Protein AF-A0A7W1V9I0-F1 (afdb_monomer_lite)

Foldseek 3Di:
DFDDDVPDTPADDDPDQFDDFPDWAPQLPPPFIWTKTKDWDQDQNKIWMWIFIWTQDPRDTHTLDGPGTQWIACQRRPPDPQGKIKGWDWDWDHDNVDSHIDIDIDIDIGGDDD

Structure (mmCIF, N/CA/C/O backbone):
data_AF-A0A7W1V9I0-F1
#
_entry.id   AF-A0A7W1V9I0-F1
#
loop_
_atom_site.group_PDB
_atom_site.id
_atom_site.type_symbol
_atom_site.label_atom_id
_atom_site.label_alt_id
_atom_site.label_comp_id
_atom_site.label_asym_id
_atom_site.label_entity_id
_atom_site.label_seq_id
_atom_site.pdbx_PDB_ins_code
_atom_site.Cartn_x
_atom_site.Cartn_y
_atom_site.Cartn_z
_atom_site.occupancy
_atom_site.B_iso_or_equiv
_atom_site.auth_seq_id
_atom_site.auth_comp_id
_atom_site.auth_asym_id
_atom_site.auth_atom_id
_atom_site.pdbx_PDB_model_num
ATOM 1 N N . MET A 1 1 ? -15.806 1.784 -3.039 1.00 76.88 1 MET A N 1
ATOM 2 C CA . MET A 1 1 ? -15.896 0.653 -2.087 1.00 76.88 1 MET A CA 1
ATOM 3 C C . MET A 1 1 ? -17.251 0.659 -1.396 1.00 76.88 1 MET A C 1
ATOM 5 O O . MET A 1 1 ? -17.771 1.732 -1.116 1.00 76.88 1 MET A O 1
ATOM 9 N N . ALA A 1 2 ? -17.832 -0.513 -1.157 1.00 80.31 2 ALA A N 1
ATOM 10 C CA . ALA A 1 2 ? -19.098 -0.672 -0.447 1.00 80.31 2 ALA A CA 1
ATOM 11 C C . ALA A 1 2 ? -18.898 -1.621 0.740 1.00 80.31 2 ALA A C 1
ATOM 13 O O . ALA A 1 2 ? -18.151 -2.590 0.623 1.00 80.31 2 ALA A O 1
ATOM 14 N N . ILE A 1 3 ? -19.536 -1.315 1.866 1.00 75.38 3 ILE A N 1
ATOM 15 C CA . ILE A 1 3 ? -19.513 -2.126 3.084 1.00 75.38 3 ILE A CA 1
ATOM 16 C C . ILE A 1 3 ? -20.912 -2.673 3.302 1.00 75.38 3 ILE A C 1
ATOM 18 O O . ILE A 1 3 ? -21.878 -1.906 3.321 1.00 75.38 3 ILE A O 1
ATOM 22 N N . PHE A 1 4 ? -20.994 -3.988 3.473 1.00 80.81 4 PHE A N 1
ATOM 23 C CA . PHE A 1 4 ? -22.233 -4.711 3.714 1.00 80.81 4 PHE A CA 1
ATOM 24 C C . PHE A 1 4 ? -22.213 -5.358 5.100 1.00 80.81 4 PHE A C 1
ATOM 26 O O . PHE A 1 4 ? -21.173 -5.832 5.555 1.00 80.81 4 PHE A O 1
ATOM 33 N N . GLU A 1 5 ? -23.372 -5.385 5.746 1.00 78.25 5 GLU A N 1
ATOM 34 C CA . GLU A 1 5 ? -23.656 -6.185 6.935 1.00 78.25 5 GLU A CA 1
ATOM 35 C C . GLU A 1 5 ? -24.697 -7.226 6.519 1.00 78.25 5 GLU A C 1
ATOM 37 O O . GLU A 1 5 ? -25.862 -6.904 6.270 1.00 78.25 5 GLU A O 1
ATOM 42 N N . GLY A 1 6 ? -24.238 -8.464 6.317 1.00 88.06 6 GLY A N 1
ATOM 43 C CA . GLY A 1 6 ? -25.006 -9.463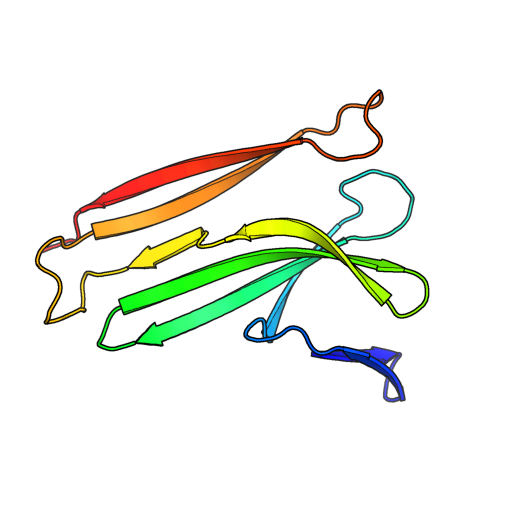 5.575 1.00 88.06 6 GLY A CA 1
ATOM 44 C C . GLY A 1 6 ? -25.251 -8.994 4.139 1.00 88.06 6 GLY A C 1
ATOM 45 O O . GLY A 1 6 ? -24.310 -8.688 3.411 1.00 88.06 6 GLY A O 1
ATOM 46 N N . GLU A 1 7 ? -26.519 -8.900 3.745 1.00 92.12 7 GLU A N 1
ATOM 47 C CA . GLU A 1 7 ? -26.935 -8.435 2.412 1.00 92.12 7 GLU A CA 1
ATOM 48 C C . GLU A 1 7 ? -27.231 -6.927 2.361 1.00 92.12 7 GLU A C 1
ATOM 50 O O . GLU A 1 7 ? -27.486 -6.361 1.297 1.00 92.12 7 GLU A O 1
ATOM 55 N N . LYS A 1 8 ? -27.198 -6.238 3.507 1.00 89.56 8 LYS A N 1
ATOM 56 C CA . LYS A 1 8 ? -27.562 -4.825 3.593 1.00 89.56 8 LYS A CA 1
ATOM 57 C C . LYS A 1 8 ? -26.350 -3.941 3.334 1.00 89.56 8 LYS A C 1
ATOM 59 O O . LYS A 1 8 ? -25.358 -4.015 4.054 1.00 89.56 8 LYS A O 1
ATOM 64 N N . LEU A 1 9 ? -26.453 -3.048 2.350 1.00 84.94 9 LEU A N 1
ATOM 65 C CA . LEU A 1 9 ? -25.472 -1.982 2.145 1.00 84.94 9 LEU A CA 1
ATOM 66 C C . LEU A 1 9 ? -25.512 -1.011 3.336 1.00 84.94 9 LEU A C 1
ATOM 68 O O . LEU A 1 9 ? -26.526 -0.353 3.565 1.00 84.94 9 LEU A O 1
ATOM 72 N N . VAL A 1 10 ? -24.408 -0.911 4.076 1.00 83.94 10 VAL A N 1
ATOM 73 C CA . VAL A 1 10 ? -24.282 -0.060 5.274 1.00 83.94 10 VAL A CA 1
ATOM 74 C C . VAL A 1 10 ? -23.573 1.247 4.952 1.00 83.94 10 VAL A C 1
ATOM 76 O O . VAL A 1 10 ? -23.901 2.290 5.509 1.00 83.94 10 VAL A O 1
ATOM 79 N N . ALA A 1 11 ? -22.607 1.206 4.033 1.00 78.81 11 ALA A N 1
ATOM 80 C CA . ALA A 1 11 ? -21.883 2.393 3.608 1.00 78.81 11 ALA A CA 1
ATOM 81 C C . ALA A 1 11 ? -21.284 2.237 2.208 1.00 78.81 11 ALA A C 1
ATOM 83 O O . ALA A 1 11 ? -20.946 1.137 1.768 1.00 78.81 11 ALA A O 1
ATOM 84 N N . LYS A 1 12 ? -21.105 3.363 1.515 1.00 83.81 12 LYS A N 1
ATOM 85 C CA . LYS A 1 12 ? -20.413 3.440 0.228 1.00 83.81 12 LYS A CA 1
ATOM 86 C C . LYS A 1 12 ? -19.452 4.621 0.255 1.00 83.81 12 LYS A C 1
ATOM 88 O O . LYS A 1 12 ? -19.857 5.737 0.558 1.00 83.81 12 LYS A O 1
ATOM 93 N N . PHE A 1 13 ? -18.196 4.363 -0.085 1.00 81.44 13 PHE A N 1
ATOM 94 C CA . PHE A 1 13 ? -17.123 5.352 -0.072 1.00 81.44 13 PHE A CA 1
ATOM 95 C C . PHE A 1 13 ? -16.432 5.394 -1.426 1.00 81.44 13 PHE A C 1
ATOM 97 O O . PHE A 1 13 ? -16.137 4.342 -2.012 1.00 81.44 13 PHE A O 1
ATOM 104 N N . ASP A 1 14 ? -16.145 6.602 -1.898 1.00 82.69 14 ASP A N 1
ATOM 105 C CA . ASP A 1 14 ? -15.141 6.783 -2.933 1.00 82.69 14 ASP A CA 1
ATOM 106 C C . ASP A 1 14 ? -13.758 6.618 -2.297 1.00 82.69 14 ASP A C 1
ATOM 108 O O . ASP A 1 14 ? -13.424 7.246 -1.294 1.00 82.69 14 ASP A O 1
ATOM 112 N N . VAL A 1 15 ? -12.988 5.701 -2.858 1.00 81.31 15 VAL A N 1
ATOM 113 C CA . VAL A 1 15 ? -11.632 5.360 -2.423 1.00 81.31 15 VAL A CA 1
ATOM 114 C C . VAL A 1 15 ? -10.649 5.574 -3.575 1.00 81.31 15 VAL A C 1
ATOM 116 O O . VAL A 1 15 ? -9.523 5.095 -3.522 1.00 81.31 15 VAL A O 1
ATOM 119 N N . GLY A 1 16 ? -11.056 6.311 -4.615 1.00 84.12 16 GLY A N 1
ATOM 120 C CA . GLY A 1 16 ? -10.272 6.559 -5.814 1.00 84.12 16 GLY A CA 1
ATOM 121 C C . GLY A 1 16 ? -9.876 5.253 -6.487 1.00 84.12 16 GLY A C 1
ATOM 122 O O . GLY A 1 16 ? -10.691 4.348 -6.661 1.00 84.12 16 GLY A O 1
ATOM 123 N N . SER A 1 17 ? -8.596 5.139 -6.827 1.00 84.19 17 SER A N 1
ATOM 124 C CA . SER A 1 17 ? -8.079 3.947 -7.484 1.00 84.19 17 SER A CA 1
ATOM 125 C C . SER A 1 17 ? -8.130 2.705 -6.582 1.00 84.19 17 SER A C 1
ATOM 127 O O . SER A 1 17 ? -8.163 1.600 -7.108 1.00 84.19 17 SER A O 1
ATOM 129 N N . TYR A 1 18 ? -8.161 2.845 -5.248 1.00 89.62 18 TYR A N 1
ATOM 130 C CA . TYR A 1 18 ? -8.077 1.730 -4.295 1.00 89.62 18 TYR A CA 1
ATOM 131 C C . TYR A 1 18 ? -9.309 0.837 -4.365 1.00 89.62 18 TYR A C 1
ATOM 133 O O . TYR A 1 18 ? -10.429 1.301 -4.191 1.00 89.62 18 TYR A O 1
ATOM 141 N N . PHE A 1 19 ? -9.121 -0.463 -4.584 1.00 85.31 19 PHE A N 1
ATOM 142 C CA . PHE A 1 19 ? -10.246 -1.347 -4.895 1.00 85.31 19 PHE A CA 1
ATOM 143 C C . PHE A 1 19 ? -10.342 -2.591 -4.007 1.00 85.31 19 PHE A C 1
ATOM 145 O O . PHE A 1 19 ? -11.365 -3.269 -4.071 1.00 85.31 19 PHE A O 1
ATOM 152 N N . TYR A 1 20 ? -9.362 -2.876 -3.135 1.00 87.75 20 TYR A N 1
ATOM 153 C CA . TYR A 1 20 ? -9.494 -3.964 -2.158 1.00 87.75 20 TYR A CA 1
ATOM 154 C C . TYR A 1 20 ? -8.878 -3.658 -0.786 1.00 87.75 20 TYR A C 1
ATOM 156 O O . TYR A 1 20 ? -7.991 -2.814 -0.643 1.00 87.75 20 TYR A O 1
ATOM 164 N N . ILE A 1 21 ? -9.380 -4.362 0.232 1.00 89.81 21 ILE A N 1
ATOM 165 C CA . ILE A 1 21 ? -8.890 -4.323 1.614 1.00 89.81 21 ILE A CA 1
ATOM 166 C C . ILE A 1 21 ? -7.918 -5.490 1.786 1.00 89.81 21 ILE A C 1
ATOM 168 O O . ILE A 1 21 ? -8.324 -6.647 1.719 1.00 89.81 21 ILE A O 1
ATOM 172 N N . ALA A 1 22 ? -6.638 -5.193 1.993 1.00 90.31 22 ALA A N 1
ATOM 173 C CA . ALA A 1 22 ? -5.607 -6.206 2.193 1.00 90.31 22 ALA A CA 1
ATOM 174 C C . ALA A 1 22 ? -5.553 -6.713 3.640 1.00 90.31 22 ALA A C 1
ATOM 176 O O . ALA A 1 22 ? -5.217 -7.871 3.874 1.00 90.31 22 ALA A O 1
ATOM 177 N N . ALA A 1 23 ? -5.863 -5.851 4.610 1.00 88.06 23 ALA A N 1
ATOM 178 C CA . ALA A 1 23 ? -5.854 -6.196 6.026 1.00 88.06 23 ALA A CA 1
ATOM 179 C C . ALA A 1 23 ? -6.776 -5.276 6.836 1.00 88.06 23 ALA A C 1
ATOM 181 O O . ALA A 1 23 ? -7.062 -4.148 6.428 1.00 88.06 23 ALA A O 1
ATOM 182 N N . LYS A 1 24 ? -7.190 -5.763 8.008 1.00 89.00 24 LYS A N 1
ATOM 183 C CA . LYS A 1 24 ? -7.897 -5.008 9.045 1.00 89.00 24 LYS A CA 1
ATOM 184 C C . LYS A 1 24 ? -7.175 -5.210 10.378 1.00 89.00 24 LYS A C 1
ATOM 186 O O . LYS A 1 24 ? -6.934 -6.357 10.747 1.00 89.00 24 LYS A O 1
ATOM 191 N N . SER A 1 25 ? -6.843 -4.132 11.082 1.00 85.69 25 SER A N 1
ATOM 192 C CA . SER A 1 25 ? -6.202 -4.188 12.402 1.00 85.69 25 SER A CA 1
ATOM 193 C C . SER A 1 25 ? -6.439 -2.893 13.164 1.00 85.69 25 SER A C 1
ATOM 195 O O . SER A 1 25 ? -6.403 -1.836 12.554 1.00 85.69 25 SER A O 1
ATOM 197 N N . ASP A 1 26 ? -6.586 -2.973 14.483 1.00 85.75 26 ASP A N 1
ATOM 198 C CA . ASP A 1 26 ? -6.491 -1.830 15.397 1.00 85.75 26 ASP A CA 1
ATOM 199 C C . ASP A 1 26 ? -5.002 -1.504 15.639 1.00 85.75 26 ASP A C 1
ATOM 201 O O . ASP A 1 26 ? -4.336 -2.053 16.523 1.00 85.75 26 ASP A O 1
ATOM 205 N N . ALA A 1 27 ? -4.424 -0.720 14.730 1.00 81.94 27 ALA A N 1
ATOM 206 C CA . ALA A 1 27 ? -3.002 -0.400 14.685 1.00 81.94 27 ALA A CA 1
ATOM 207 C C . ALA A 1 27 ? -2.597 0.639 15.741 1.00 81.94 27 ALA A C 1
ATOM 209 O O . ALA A 1 27 ? -1.422 0.698 16.121 1.00 81.94 27 ALA A O 1
ATOM 210 N N . ASN A 1 28 ? -3.545 1.456 16.204 1.00 78.12 28 ASN A N 1
ATOM 211 C CA . ASN A 1 28 ? -3.329 2.514 17.189 1.00 78.12 28 ASN A CA 1
ATOM 212 C C . ASN A 1 28 ? -3.848 2.152 18.602 1.00 78.12 28 ASN A C 1
ATOM 214 O O . ASN A 1 28 ? -3.572 2.890 19.545 1.00 78.12 28 ASN A O 1
ATOM 218 N N . ARG A 1 29 ? -4.513 0.999 18.761 1.00 80.12 29 ARG A N 1
ATOM 219 C CA . ARG A 1 29 ? -5.119 0.500 20.006 1.00 80.12 29 ARG A CA 1
ATOM 220 C C . ARG A 1 29 ? -6.211 1.409 20.578 1.00 80.12 29 ARG A C 1
ATOM 222 O O . ARG A 1 29 ? -6.374 1.462 21.798 1.00 80.12 29 ARG A O 1
ATOM 229 N N . ASP A 1 30 ? -6.947 2.115 19.725 1.00 81.06 30 ASP A N 1
ATOM 230 C CA . ASP A 1 30 ? -8.082 2.959 20.118 1.00 81.06 30 ASP A CA 1
ATOM 231 C C . ASP A 1 30 ? -9.424 2.201 20.145 1.00 81.06 30 ASP A C 1
ATOM 233 O O . ASP A 1 30 ? -10.456 2.773 20.504 1.00 81.06 30 ASP A O 1
ATOM 237 N N . GLY A 1 31 ? -9.412 0.901 19.822 1.00 84.38 31 GLY A N 1
ATOM 238 C CA . GLY A 1 31 ? -10.597 0.049 19.754 1.00 84.38 31 GLY A CA 1
ATOM 239 C C . GLY A 1 31 ? -11.306 0.080 18.398 1.00 84.38 31 GLY A C 1
ATOM 240 O O . GLY A 1 31 ? -12.290 -0.643 18.208 1.00 84.38 31 GLY A O 1
ATOM 241 N N . VAL A 1 32 ? -10.819 0.870 17.438 1.00 85.06 32 VAL A N 1
ATOM 242 C CA . VAL A 1 32 ? -11.324 0.948 16.069 1.00 85.06 32 VAL A CA 1
ATOM 243 C C . VAL A 1 32 ? -10.314 0.310 15.126 1.00 85.06 32 VAL A C 1
ATOM 245 O O . VAL A 1 32 ? -9.124 0.588 15.147 1.00 85.06 32 VAL A O 1
ATOM 248 N N . ASN A 1 33 ? -10.789 -0.576 14.252 1.00 87.06 33 ASN A N 1
ATOM 249 C CA . ASN A 1 33 ? -9.895 -1.178 13.274 1.00 87.06 33 ASN A CA 1
ATOM 250 C C . ASN A 1 33 ? -9.642 -0.229 12.101 1.00 87.06 33 ASN A C 1
ATOM 252 O O . ASN A 1 33 ? -10.582 0.147 11.396 1.00 87.06 33 ASN A O 1
ATOM 256 N N . GLU A 1 34 ? -8.375 0.023 11.795 1.00 89.44 34 GLU A N 1
ATOM 257 C CA . GLU A 1 34 ? -7.975 0.556 10.505 1.00 89.44 34 GLU A CA 1
ATOM 258 C C . GLU A 1 34 ? -8.033 -0.501 9.396 1.00 89.44 34 GLU A C 1
ATOM 260 O O . GLU A 1 34 ? -7.844 -1.705 9.606 1.00 89.44 34 GLU A O 1
ATOM 265 N N . LEU A 1 35 ? -8.258 -0.023 8.172 1.00 90.50 35 LEU A N 1
ATOM 266 C CA . LEU A 1 35 ? -8.253 -0.817 6.951 1.00 90.50 35 LEU A CA 1
ATOM 267 C C . LEU A 1 35 ? -7.031 -0.461 6.110 1.00 90.50 35 LEU A C 1
ATOM 269 O O . LEU A 1 35 ? -6.809 0.704 5.772 1.00 90.50 35 LEU A O 1
ATOM 273 N N . LEU A 1 36 ? -6.258 -1.478 5.735 1.00 91.56 36 LEU A N 1
ATOM 274 C CA . LEU A 1 36 ? -5.185 -1.345 4.761 1.00 91.56 36 LEU A CA 1
ATOM 275 C C . LEU A 1 36 ? -5.780 -1.493 3.365 1.00 91.56 36 LEU A C 1
ATOM 277 O O . LEU A 1 36 ? -6.085 -2.601 2.919 1.00 91.56 36 LEU A O 1
ATOM 281 N N . LEU A 1 37 ? -5.951 -0.370 2.684 1.00 92.94 37 LEU A N 1
ATOM 282 C CA . LEU A 1 37 ? -6.396 -0.341 1.305 1.00 92.94 37 LEU A CA 1
ATOM 283 C C . LEU A 1 37 ? -5.213 -0.502 0.373 1.00 92.94 37 LEU A C 1
ATOM 285 O O . LEU A 1 37 ? -4.178 0.141 0.546 1.00 92.94 37 LEU A O 1
ATOM 289 N N . VAL A 1 38 ? -5.409 -1.302 -0.663 1.00 93.38 38 VAL A N 1
ATOM 290 C CA . VAL A 1 38 ? -4.444 -1.456 -1.741 1.00 93.38 38 VAL A CA 1
ATOM 291 C C . VAL A 1 38 ? -5.162 -1.258 -3.061 1.00 93.38 38 VAL A C 1
ATOM 293 O O . VAL A 1 38 ? -6.346 -1.566 -3.236 1.00 93.38 38 VAL A O 1
ATOM 296 N N . GLY A 1 39 ? -4.415 -0.763 -4.025 1.00 94.56 39 GLY A N 1
ATOM 297 C CA . GLY A 1 39 ? -4.728 -1.093 -5.392 1.00 94.56 39 GLY A CA 1
ATOM 298 C C . GLY A 1 39 ? -3.511 -0.980 -6.274 1.00 94.56 39 GLY A C 1
ATOM 299 O O . GLY A 1 39 ? -2.381 -0.781 -5.817 1.00 94.56 39 GLY A O 1
ATOM 300 N N . ASN A 1 40 ? -3.754 -1.233 -7.545 1.00 94.44 40 ASN A N 1
ATOM 301 C CA . ASN A 1 40 ? -2.726 -1.380 -8.541 1.00 94.44 40 ASN A CA 1
ATOM 302 C C . ASN A 1 40 ? -3.167 -0.797 -9.882 1.00 94.44 40 ASN A C 1
ATOM 304 O O . ASN A 1 40 ? -4.317 -0.419 -10.098 1.00 94.44 40 ASN A O 1
ATOM 308 N N . ASN A 1 41 ? -2.191 -0.707 -10.764 1.00 93.62 41 ASN A N 1
ATOM 309 C CA . ASN A 1 41 ? -2.301 -0.260 -12.134 1.00 93.62 41 ASN A CA 1
ATOM 310 C C . ASN A 1 41 ? -1.281 -1.085 -12.932 1.00 93.62 41 ASN A C 1
ATOM 312 O O . ASN A 1 41 ? -0.174 -1.323 -12.446 1.00 93.62 41 ASN A O 1
ATOM 316 N N . LEU A 1 42 ? -1.665 -1.506 -14.138 1.00 92.94 42 LEU A N 1
ATOM 317 C CA . LEU A 1 42 ? -0.729 -1.944 -15.165 1.00 92.94 42 LEU A CA 1
ATOM 318 C C . LEU A 1 42 ? -0.789 -0.957 -16.337 1.00 92.94 42 LEU A C 1
ATOM 320 O O . LEU A 1 42 ? -1.803 -0.887 -17.034 1.00 92.94 42 LEU A O 1
ATOM 324 N N . GLN A 1 43 ? 0.296 -0.224 -16.580 1.00 91.81 43 GLN A N 1
ATOM 325 C CA . GLN A 1 43 ? 0.370 0.760 -17.658 1.00 91.81 43 GLN A CA 1
ATOM 326 C C . GLN A 1 43 ? 1.630 0.541 -18.482 1.00 91.81 43 GLN A C 1
ATOM 328 O O . GLN A 1 43 ? 2.741 0.606 -17.968 1.00 91.81 43 GLN A O 1
ATOM 333 N N . MET A 1 44 ? 1.455 0.294 -19.785 1.00 91.31 44 MET A N 1
ATOM 334 C CA . MET A 1 44 ? 2.561 0.088 -20.733 1.00 91.31 44 MET A CA 1
ATOM 335 C C . MET A 1 44 ? 3.585 -0.967 -20.263 1.00 91.31 44 MET A C 1
ATOM 337 O O . MET A 1 44 ? 4.787 -0.797 -20.456 1.00 91.31 44 MET A O 1
ATOM 341 N N . GLY A 1 45 ? 3.116 -2.040 -19.615 1.00 90.44 45 GLY A N 1
ATOM 342 C CA . GLY A 1 45 ? 3.975 -3.101 -19.075 1.00 90.44 45 GLY A CA 1
ATOM 343 C C . GLY A 1 45 ? 4.642 -2.774 -17.733 1.00 90.44 45 GLY A C 1
ATOM 344 O O . GLY A 1 45 ? 5.516 -3.517 -17.301 1.00 90.44 45 GLY A O 1
ATOM 345 N N . ILE A 1 46 ? 4.256 -1.682 -17.069 1.00 94.25 46 ILE A N 1
ATOM 346 C CA . ILE A 1 46 ? 4.723 -1.329 -15.723 1.00 94.25 46 ILE A CA 1
ATOM 347 C C . ILE A 1 46 ? 3.604 -1.625 -14.731 1.00 94.25 46 ILE A C 1
ATOM 349 O O . ILE A 1 46 ? 2.524 -1.040 -14.833 1.00 94.25 46 ILE A O 1
ATOM 353 N N . GLU A 1 47 ? 3.848 -2.532 -13.785 1.00 94.62 47 GLU A N 1
ATOM 354 C CA . GLU A 1 47 ? 2.921 -2.769 -12.676 1.00 94.62 47 GLU A CA 1
ATOM 355 C C . GLU A 1 47 ? 3.289 -1.854 -11.508 1.00 94.62 47 GLU A C 1
ATOM 357 O O . GLU A 1 47 ? 4.398 -1.927 -10.9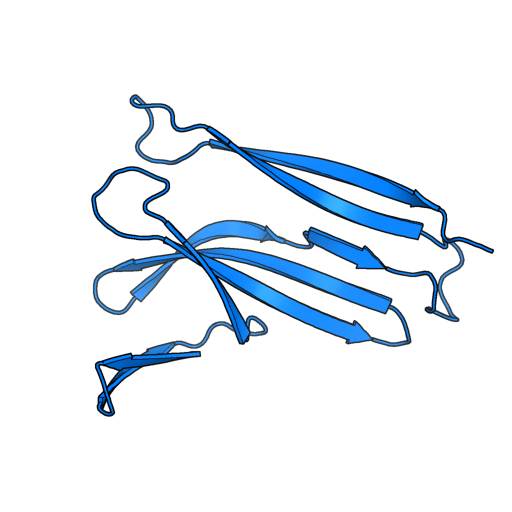83 1.00 94.62 47 GLU A O 1
ATOM 362 N N . THR A 1 48 ? 2.342 -1.039 -11.055 1.00 95.06 48 THR A N 1
ATOM 363 C CA . THR A 1 48 ? 2.504 -0.168 -9.887 1.00 95.06 48 THR A CA 1
ATOM 364 C C . THR A 1 48 ? 1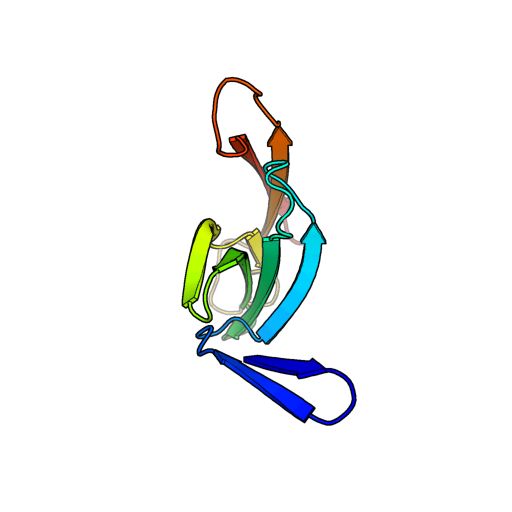.422 -0.496 -8.868 1.00 95.06 48 THR A C 1
ATOM 366 O O . THR A 1 48 ? 0.240 -0.528 -9.212 1.00 95.06 48 THR A O 1
ATOM 369 N N . LYS A 1 49 ? 1.796 -0.698 -7.599 1.00 95.31 49 LYS A N 1
ATOM 370 C CA . LYS A 1 49 ? 0.851 -0.828 -6.477 1.00 95.31 49 LYS A CA 1
ATOM 371 C C . LYS A 1 49 ? 1.053 0.292 -5.482 1.00 95.31 49 LYS A C 1
ATOM 373 O O . LYS A 1 49 ? 2.183 0.679 -5.182 1.00 95.31 49 LYS A O 1
ATOM 378 N N . TRP A 1 50 ? -0.045 0.759 -4.917 1.00 94.75 50 TRP A N 1
ATOM 379 C CA . TRP A 1 50 ? -0.062 1.794 -3.894 1.00 94.75 50 TRP A CA 1
ATOM 380 C C . TRP A 1 50 ? -0.945 1.359 -2.729 1.00 94.75 50 TRP A C 1
ATOM 382 O O . TRP A 1 50 ? -1.851 0.535 -2.879 1.00 94.75 50 TRP A O 1
ATOM 392 N N . SER A 1 51 ? -0.621 1.863 -1.542 1.00 94.12 51 SER A N 1
ATOM 393 C CA . SER A 1 51 ? -1.246 1.423 -0.298 1.00 94.12 51 SER A CA 1
ATOM 394 C C . SER A 1 51 ? -1.528 2.587 0.641 1.00 94.12 51 SER A C 1
ATOM 396 O O . SER A 1 51 ? -0.784 3.568 0.696 1.00 94.12 51 SER A O 1
ATOM 398 N N . LYS A 1 52 ? -2.627 2.480 1.386 1.00 92.69 52 LYS A N 1
ATOM 399 C CA . LYS A 1 52 ? -3.099 3.509 2.307 1.00 92.69 52 LYS A CA 1
ATOM 400 C C . LYS A 1 52 ? -3.783 2.868 3.499 1.00 92.69 52 LYS A C 1
ATOM 402 O O . LYS A 1 52 ? -4.643 2.010 3.336 1.00 92.69 52 LYS A O 1
ATOM 407 N N . LEU A 1 53 ? -3.423 3.317 4.692 1.00 90.56 53 LEU A N 1
ATOM 408 C CA . LEU A 1 53 ? -4.121 2.969 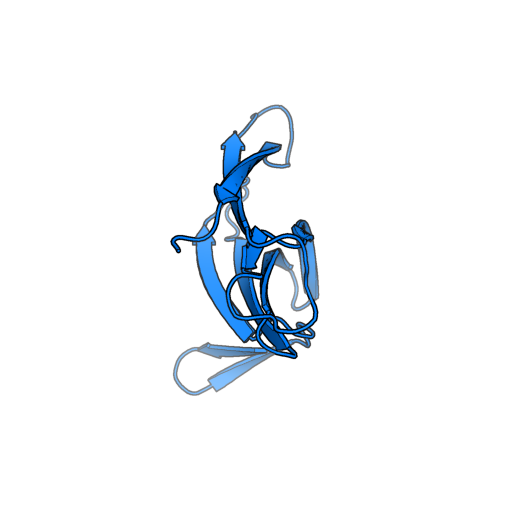5.918 1.00 90.56 53 LEU A CA 1
ATOM 409 C C . LEU A 1 53 ? -5.196 4.017 6.196 1.00 90.56 53 LEU A C 1
ATOM 411 O O . LEU A 1 53 ? -4.897 5.216 6.270 1.00 90.56 53 LEU A O 1
ATOM 415 N N . ILE A 1 54 ? -6.434 3.563 6.350 1.00 89.81 54 ILE A N 1
ATOM 416 C CA . ILE A 1 54 ? -7.581 4.422 6.641 1.00 89.81 54 ILE A CA 1
ATOM 417 C C . ILE A 1 54 ? -8.287 3.981 7.918 1.00 89.81 54 ILE A C 1
ATOM 419 O O . ILE A 1 54 ? -8.260 2.808 8.273 1.00 89.81 54 ILE A O 1
ATOM 423 N N . ASN A 1 55 ? -8.990 4.915 8.541 1.00 88.56 55 ASN A N 1
ATOM 424 C CA . ASN A 1 55 ? -10.005 4.645 9.547 1.00 88.56 55 ASN A CA 1
ATOM 425 C C . ASN A 1 55 ? -11.377 5.074 8.990 1.00 88.56 55 ASN A C 1
ATOM 427 O O . ASN A 1 55 ? -11.467 5.995 8.171 1.00 88.56 55 ASN A O 1
ATOM 431 N N . LEU A 1 56 ? -12.435 4.387 9.411 1.00 83.00 56 LEU A N 1
ATOM 432 C CA . LEU A 1 56 ? -13.823 4.721 9.122 1.00 83.00 56 LEU A CA 1
ATOM 433 C C . LEU A 1 56 ? -14.509 5.157 10.418 1.00 83.00 56 LEU A C 1
ATOM 435 O O . LEU A 1 56 ? -15.014 4.333 11.177 1.00 83.00 56 LEU A O 1
ATOM 439 N N . THR A 1 57 ? -14.562 6.464 10.657 1.00 80.19 57 THR A N 1
ATOM 440 C CA . THR A 1 57 ? -15.229 7.050 11.825 1.00 80.19 57 THR A CA 1
ATOM 441 C C . THR A 1 57 ? -16.443 7.849 11.375 1.00 80.19 57 THR A C 1
ATOM 443 O O . THR A 1 57 ? -16.361 8.661 10.459 1.00 80.19 57 THR A O 1
ATOM 446 N N . GLN A 1 58 ? -17.604 7.610 11.996 1.00 77.44 58 GLN A N 1
ATOM 447 C CA . GLN A 1 58 ? -18.841 8.368 11.736 1.00 77.44 58 GLN A CA 1
ATOM 448 C C . GLN A 1 58 ? -19.203 8.487 10.237 1.00 77.44 58 GLN A C 1
ATOM 450 O O . GLN A 1 58 ? -19.553 9.565 9.757 1.00 77.44 58 GLN A O 1
ATOM 455 N N . ASN A 1 59 ? -19.088 7.390 9.479 1.00 71.94 59 ASN A N 1
ATOM 456 C CA . ASN A 1 59 ? -19.298 7.360 8.022 1.00 71.94 59 ASN A CA 1
ATOM 457 C C . ASN A 1 59 ? -18.382 8.305 7.223 1.00 71.94 59 ASN A C 1
ATOM 459 O O . ASN A 1 59 ? -18.716 8.705 6.107 1.00 71.94 59 ASN A O 1
ATOM 463 N N . LYS A 1 60 ? -17.215 8.655 7.763 1.00 79.69 60 LYS A N 1
ATOM 464 C CA . LYS A 1 60 ? -16.171 9.397 7.060 1.00 79.69 60 LYS A CA 1
ATOM 465 C C . LYS A 1 60 ? -14.920 8.545 6.953 1.00 79.69 60 LYS A C 1
ATOM 467 O O . LYS A 1 60 ? -14.519 7.870 7.898 1.00 79.69 60 LYS A O 1
ATOM 472 N N . LEU A 1 61 ? -14.303 8.602 5.780 1.00 85.50 61 LEU A N 1
ATOM 473 C CA . LEU A 1 61 ? -12.997 8.013 5.545 1.00 85.50 61 LEU A CA 1
ATOM 474 C C . LEU A 1 61 ? -11.931 9.004 6.002 1.00 85.50 61 LEU A C 1
ATOM 476 O O . LEU A 1 61 ? -11.819 10.102 5.457 1.00 85.50 61 LEU A O 1
ATOM 480 N N . GLN A 1 62 ? -11.139 8.600 6.987 1.00 88.00 62 GLN A N 1
ATOM 481 C CA . GLN A 1 62 ? -9.982 9.347 7.455 1.00 88.00 62 GLN A CA 1
ATOM 482 C C . GLN A 1 62 ? -8.707 8.624 7.031 1.00 88.00 62 GLN A C 1
ATOM 484 O O . GLN A 1 62 ? -8.534 7.436 7.291 1.00 88.00 62 GLN A O 1
ATOM 489 N N . VAL A 1 63 ? -7.791 9.342 6.384 1.00 88.88 63 VAL A N 1
ATOM 490 C CA . VAL A 1 63 ? -6.480 8.789 6.030 1.00 88.88 63 VAL A CA 1
ATOM 491 C C . VAL A 1 63 ? -5.575 8.848 7.255 1.00 88.88 63 VAL A C 1
ATOM 493 O O . VAL A 1 63 ? -5.233 9.935 7.711 1.00 88.88 63 VAL A O 1
ATOM 496 N N . VAL A 1 64 ? -5.171 7.684 7.763 1.00 88.62 64 VAL A N 1
ATOM 497 C CA . VAL A 1 64 ? -4.201 7.571 8.864 1.00 88.62 64 VAL A CA 1
ATOM 498 C C . VAL A 1 64 ? -2.785 7.684 8.310 1.00 88.62 64 VAL A C 1
ATOM 500 O O . VAL A 1 64 ? -1.958 8.440 8.818 1.00 88.62 64 VAL A O 1
ATOM 503 N N . LYS A 1 65 ? -2.502 6.956 7.223 1.00 89.50 65 LYS A N 1
ATOM 504 C CA . LYS A 1 65 ? -1.205 7.003 6.545 1.00 89.50 65 LYS A CA 1
ATOM 505 C C . LYS A 1 65 ? -1.345 6.704 5.060 1.00 89.50 65 LYS A C 1
ATOM 507 O O . LYS A 1 65 ? -1.906 5.683 4.680 1.00 89.50 65 LYS A O 1
ATOM 512 N N . ASP A 1 66 ? -0.783 7.570 4.224 1.00 91.62 66 ASP A N 1
ATOM 513 C CA . ASP A 1 66 ? -0.590 7.300 2.799 1.00 91.62 66 ASP A CA 1
ATOM 514 C C . ASP A 1 66 ? 0.824 6.740 2.585 1.00 91.62 66 ASP A C 1
ATOM 516 O O . ASP A 1 66 ? 1.811 7.434 2.852 1.00 91.62 66 ASP A O 1
ATOM 520 N N . PHE A 1 67 ? 0.927 5.477 2.162 1.00 91.50 67 PHE A N 1
ATOM 521 C CA . PHE A 1 67 ? 2.212 4.837 1.867 1.00 91.50 67 PHE A CA 1
ATOM 522 C C . PHE A 1 67 ? 2.674 5.090 0.431 1.00 91.50 67 PHE A C 1
ATOM 524 O O . PHE A 1 67 ? 3.798 4.722 0.094 1.00 91.50 67 PHE A O 1
ATOM 531 N N . LYS A 1 68 ? 1.852 5.756 -0.396 1.00 92.19 68 LYS A N 1
ATOM 532 C CA . LYS A 1 68 ? 2.104 5.989 -1.821 1.00 92.19 68 LYS A CA 1
ATOM 533 C C . LYS A 1 68 ? 2.408 4.663 -2.533 1.00 92.19 68 LYS A C 1
ATOM 535 O O . LYS A 1 68 ? 1.794 3.643 -2.219 1.00 92.19 68 LYS A O 1
ATOM 540 N N . THR A 1 69 ? 3.315 4.675 -3.507 1.00 93.88 69 THR A N 1
ATOM 541 C CA . THR A 1 69 ? 3.774 3.480 -4.220 1.00 93.88 69 THR A CA 1
ATOM 542 C C . THR A 1 69 ? 4.543 2.556 -3.280 1.00 93.88 69 THR A C 1
ATOM 544 O O . THR A 1 69 ? 5.578 2.935 -2.736 1.00 93.88 69 THR A O 1
ATOM 547 N N . VAL A 1 70 ? 4.045 1.332 -3.122 1.00 94.75 70 VAL A N 1
ATOM 548 C CA . VAL A 1 70 ? 4.668 0.270 -2.314 1.00 94.75 70 VAL A CA 1
ATOM 549 C C . VAL A 1 70 ? 5.237 -0.859 -3.166 1.00 94.75 70 VAL A C 1
ATOM 551 O O . VAL A 1 70 ? 5.931 -1.727 -2.647 1.00 94.75 70 VAL A O 1
ATOM 554 N N . TYR A 1 71 ? 4.941 -0.866 -4.463 1.00 95.81 71 TYR A N 1
ATOM 555 C CA . TYR A 1 71 ? 5.517 -1.795 -5.422 1.00 95.81 71 TYR A CA 1
ATOM 556 C C . TYR A 1 71 ? 5.565 -1.152 -6.803 1.00 95.81 71 TYR A C 1
ATOM 558 O O . TYR A 1 71 ? 4.591 -0.524 -7.220 1.00 95.81 71 TYR A O 1
ATOM 566 N N . GLU A 1 72 ? 6.663 -1.350 -7.516 1.00 95.56 72 GLU A N 1
ATOM 567 C CA . GLU A 1 72 ? 6.790 -1.010 -8.926 1.00 95.56 72 GLU A CA 1
ATOM 568 C C . GLU A 1 72 ? 7.633 -2.070 -9.633 1.00 95.56 72 GLU A C 1
ATOM 570 O O . GLU A 1 72 ? 8.696 -2.446 -9.143 1.00 95.56 72 GLU A O 1
ATOM 575 N N . ASN A 1 73 ? 7.163 -2.553 -10.777 1.00 95.69 73 ASN A N 1
ATOM 576 C CA . ASN A 1 73 ? 7.875 -3.499 -11.625 1.00 95.69 73 ASN A CA 1
ATOM 577 C C . ASN A 1 73 ? 7.951 -2.948 -13.045 1.00 95.69 73 ASN A C 1
ATOM 579 O O . ASN A 1 73 ? 6.932 -2.846 -13.729 1.00 95.69 73 ASN A O 1
ATOM 583 N N . THR A 1 74 ? 9.164 -2.615 -13.486 1.00 95.69 74 THR A N 1
ATOM 584 C CA . THR A 1 74 ? 9.428 -2.065 -14.822 1.00 95.69 74 THR A CA 1
ATOM 585 C C . THR A 1 74 ? 9.976 -3.102 -15.809 1.00 95.69 74 THR A C 1
ATOM 587 O O . THR A 1 74 ? 10.306 -2.745 -16.948 1.00 95.69 74 THR A O 1
ATOM 590 N N . CYS A 1 75 ? 10.084 -4.377 -15.408 1.00 93.81 75 CYS A N 1
ATOM 591 C CA . CYS A 1 75 ? 10.733 -5.431 -16.193 1.00 93.81 75 CYS A CA 1
ATOM 592 C C . CYS A 1 75 ? 10.119 -5.575 -17.590 1.00 93.81 75 CYS A C 1
ATOM 594 O O . CYS A 1 75 ? 10.842 -5.525 -18.586 1.00 93.81 75 CYS A O 1
ATOM 596 N N . GLU A 1 76 ? 8.791 -5.581 -17.678 1.00 90.06 76 GLU A N 1
ATOM 597 C CA . GLU A 1 76 ? 8.052 -5.723 -18.941 1.00 90.06 76 GLU A CA 1
ATOM 598 C C . GLU A 1 76 ? 7.815 -4.381 -19.665 1.00 90.06 76 GLU A C 1
ATOM 600 O O . GLU A 1 76 ? 7.308 -4.335 -20.785 1.00 90.06 76 GLU A O 1
ATOM 605 N N . GLY A 1 77 ? 8.199 -3.252 -19.058 1.00 90.19 77 GLY A N 1
ATOM 606 C CA . GLY A 1 77 ? 7.931 -1.919 -19.600 1.00 90.19 77 GLY A CA 1
ATOM 607 C C . GLY A 1 77 ? 8.839 -1.568 -20.778 1.00 90.19 77 GLY A C 1
ATOM 608 O O . GLY A 1 77 ? 9.970 -1.132 -20.568 1.00 90.19 77 GLY A O 1
ATOM 609 N N . ALA A 1 78 ? 8.374 -1.730 -22.018 1.00 82.12 78 ALA A N 1
ATOM 610 C CA . ALA A 1 78 ? 9.197 -1.575 -23.228 1.00 82.12 78 ALA A CA 1
ATOM 611 C C . ALA A 1 78 ? 9.940 -0.223 -23.330 1.00 82.12 78 ALA A C 1
ATOM 613 O O . ALA A 1 78 ? 11.068 -0.171 -23.814 1.00 82.12 78 ALA A O 1
ATOM 614 N N . ALA A 1 79 ? 9.343 0.864 -22.833 1.00 84.44 79 ALA A N 1
ATOM 615 C CA . ALA A 1 79 ? 9.924 2.210 -22.885 1.00 84.44 79 ALA A CA 1
ATOM 616 C C . ALA A 1 79 ? 10.884 2.538 -21.719 1.00 84.44 79 ALA A C 1
ATOM 618 O O . ALA A 1 79 ? 11.517 3.596 -21.719 1.00 84.44 79 ALA A O 1
ATOM 619 N N . ILE A 1 80 ? 11.004 1.664 -20.713 1.00 88.38 80 ILE A N 1
ATOM 620 C CA . ILE A 1 80 ? 11.803 1.925 -19.512 1.00 88.38 80 ILE A CA 1
ATOM 621 C C . ILE A 1 80 ? 13.195 1.311 -19.659 1.00 88.38 80 ILE A C 1
ATOM 623 O O . ILE A 1 80 ? 13.349 0.095 -19.735 1.00 88.38 80 ILE A O 1
ATOM 627 N N . LYS A 1 81 ? 14.230 2.158 -19.623 1.00 86.25 81 LYS A N 1
ATOM 628 C CA . LYS A 1 81 ? 15.634 1.710 -19.662 1.00 86.25 81 LYS A CA 1
ATOM 629 C C . LYS A 1 81 ? 16.075 1.018 -18.369 1.00 86.25 81 LYS A C 1
ATOM 631 O O . LYS A 1 81 ? 16.862 0.080 -18.413 1.00 86.25 81 LYS A O 1
ATOM 636 N N . LYS A 1 82 ? 15.594 1.492 -17.216 1.00 89.88 82 LYS A N 1
ATOM 637 C CA . LYS A 1 82 ? 15.971 0.963 -15.900 1.00 89.88 82 LYS A CA 1
ATOM 638 C C . LYS A 1 82 ? 15.042 -0.184 -15.508 1.00 89.88 82 LYS A C 1
ATOM 640 O O . LYS A 1 82 ? 13.933 0.049 -15.036 1.00 89.88 82 LYS A O 1
ATOM 645 N N . LYS A 1 83 ? 15.498 -1.411 -15.745 1.00 93.62 83 LYS A N 1
ATOM 646 C CA . LYS A 1 83 ? 14.756 -2.645 -15.475 1.00 93.62 83 LYS A CA 1
ATOM 647 C C . LYS A 1 83 ? 14.966 -3.091 -14.031 1.00 93.62 83 LYS A C 1
ATOM 649 O O . LYS A 1 83 ? 15.976 -3.718 -13.710 1.00 93.62 83 LYS A O 1
ATOM 654 N N . GLU A 1 84 ? 14.012 -2.765 -13.170 1.00 95.62 84 GLU A N 1
ATOM 655 C CA . GLU A 1 84 ? 14.056 -3.117 -11.755 1.00 95.62 84 GLU A CA 1
ATOM 656 C C . GLU A 1 84 ? 12.670 -3.390 -11.169 1.00 95.62 84 GLU A C 1
ATOM 658 O O . GLU A 1 84 ? 11.631 -3.037 -11.731 1.00 95.62 84 GLU A O 1
ATOM 663 N N . ILE A 1 85 ? 12.688 -4.026 -10.004 1.00 95.50 85 ILE A N 1
ATOM 664 C CA . ILE A 1 85 ? 11.537 -4.213 -9.135 1.00 95.50 85 ILE A CA 1
ATOM 665 C C . ILE A 1 85 ? 11.832 -3.468 -7.838 1.00 95.50 85 ILE A C 1
ATOM 667 O O . ILE A 1 85 ? 12.832 -3.743 -7.174 1.00 95.50 85 ILE A O 1
ATOM 671 N N . SER A 1 86 ? 10.953 -2.546 -7.467 1.00 95.75 86 SER A N 1
ATOM 672 C CA . SER A 1 86 ? 10.961 -1.856 -6.182 1.00 95.75 86 SER A CA 1
ATOM 673 C C . SER A 1 86 ? 9.807 -2.368 -5.328 1.00 95.75 86 SER A C 1
ATOM 675 O O . SER A 1 86 ? 8.680 -2.473 -5.805 1.00 95.75 86 SER A O 1
ATOM 677 N N . ALA A 1 87 ? 10.069 -2.685 -4.063 1.00 95.50 87 ALA A N 1
ATOM 678 C CA . ALA A 1 87 ? 9.058 -3.100 -3.098 1.00 95.50 87 ALA A CA 1
ATOM 679 C C . ALA A 1 87 ? 9.308 -2.441 -1.737 1.00 95.50 87 ALA A C 1
ATOM 681 O O . ALA A 1 87 ? 10.433 -2.433 -1.239 1.00 95.50 87 ALA A O 1
ATOM 682 N N . ALA A 1 88 ? 8.260 -1.913 -1.113 1.00 93.75 88 ALA A N 1
ATOM 683 C CA . ALA A 1 88 ? 8.324 -1.297 0.203 1.00 93.75 88 ALA A CA 1
ATOM 684 C C . ALA A 1 88 ? 7.896 -2.291 1.290 1.00 93.75 88 ALA A C 1
ATOM 686 O O . ALA A 1 88 ? 6.773 -2.794 1.296 1.00 93.75 88 ALA A O 1
ATOM 687 N N . PHE A 1 89 ? 8.774 -2.513 2.265 1.00 88.69 89 PHE A N 1
ATOM 688 C CA . PHE A 1 89 ? 8.453 -3.193 3.513 1.00 88.69 89 PHE A CA 1
ATOM 689 C C . PHE A 1 89 ? 8.068 -2.156 4.559 1.00 88.69 89 PHE A C 1
ATOM 691 O O . PHE A 1 89 ? 8.908 -1.380 5.021 1.00 88.69 89 PHE A O 1
ATOM 698 N N . ILE A 1 90 ? 6.796 -2.146 4.942 1.00 86.50 90 ILE A N 1
ATOM 699 C CA . ILE A 1 90 ? 6.282 -1.237 5.963 1.00 86.50 90 ILE A CA 1
ATOM 700 C C . ILE A 1 90 ? 6.362 -1.934 7.317 1.00 86.50 90 ILE A C 1
ATOM 702 O O . ILE A 1 90 ? 5.736 -2.968 7.541 1.00 86.50 90 ILE A O 1
ATOM 706 N N . LYS A 1 91 ? 7.130 -1.348 8.232 1.00 83.38 91 LYS A N 1
ATOM 707 C CA . LYS A 1 91 ? 7.174 -1.729 9.641 1.00 83.38 91 LYS A CA 1
ATOM 708 C C . LYS A 1 91 ? 6.287 -0.776 10.426 1.00 83.38 91 LYS A C 1
ATOM 710 O O . LYS A 1 91 ? 6.281 0.430 10.172 1.00 83.38 91 LYS A O 1
ATOM 715 N N . TYR A 1 92 ? 5.568 -1.319 11.398 1.00 81.19 92 TYR A N 1
ATOM 716 C CA . TYR A 1 92 ? 4.777 -0.532 12.332 1.00 81.19 92 TYR A CA 1
ATOM 717 C C . TYR A 1 92 ? 5.379 -0.639 13.732 1.00 81.19 92 TYR A C 1
ATOM 719 O O . TYR A 1 92 ? 5.866 -1.695 14.140 1.00 81.19 92 TYR A O 1
ATOM 727 N N . LYS A 1 93 ? 5.350 0.468 14.471 1.00 80.56 93 LYS A N 1
ATOM 728 C CA . LYS A 1 93 ? 5.691 0.511 15.889 1.00 80.56 93 LYS A CA 1
ATOM 729 C C . LYS A 1 93 ? 4.647 1.345 16.614 1.00 80.56 93 LYS A C 1
ATOM 731 O O . LYS A 1 93 ? 4.498 2.535 16.345 1.00 80.56 93 LYS A O 1
ATOM 736 N N . PHE A 1 94 ? 3.951 0.720 17.554 1.00 74.19 94 PHE A N 1
ATOM 737 C CA . PHE A 1 94 ? 3.092 1.444 18.479 1.00 74.19 94 PHE A CA 1
ATOM 738 C C . PHE A 1 94 ? 3.950 2.132 19.547 1.00 74.19 94 PHE A C 1
ATOM 740 O O . PHE A 1 94 ? 4.855 1.515 20.117 1.00 74.19 94 PHE A O 1
ATOM 747 N N . ILE A 1 95 ? 3.675 3.408 19.804 1.00 77.19 95 ILE A N 1
ATOM 748 C CA . ILE A 1 95 ? 4.328 4.196 20.848 1.00 77.19 95 ILE A CA 1
ATOM 749 C C . ILE A 1 95 ? 3.207 4.705 21.760 1.00 77.19 95 ILE A C 1
ATOM 751 O O . ILE A 1 95 ? 2.485 5.593 21.335 1.00 77.19 95 ILE A O 1
ATOM 755 N N . PRO A 1 96 ? 3.049 4.193 22.995 1.00 73.56 96 PRO A N 1
ATOM 756 C CA . PRO A 1 96 ? 1.915 4.544 23.860 1.00 73.56 96 PRO A CA 1
ATOM 757 C C . PRO A 1 96 ? 1.753 6.043 24.151 1.00 73.56 96 PRO A C 1
ATOM 759 O O . PRO A 1 96 ? 0.653 6.495 24.435 1.00 73.56 96 PRO A O 1
ATOM 762 N N . SER A 1 97 ? 2.840 6.819 24.091 1.00 75.62 97 SER A N 1
ATOM 763 C CA . SER A 1 97 ? 2.813 8.275 24.279 1.00 75.62 97 SER A CA 1
ATOM 764 C C . SER A 1 97 ? 2.370 9.057 23.037 1.00 75.62 97 SER A C 1
ATOM 766 O O . SER A 1 97 ? 2.206 10.272 23.113 1.00 75.62 97 SER A O 1
ATOM 768 N N . GLN A 1 98 ? 2.197 8.392 21.894 1.00 65.56 98 GLN A N 1
ATOM 769 C CA . GLN A 1 98 ? 1.690 8.977 20.660 1.00 65.56 98 GLN A CA 1
ATOM 770 C C . GLN A 1 98 ? 0.401 8.249 20.277 1.00 65.56 98 GLN A C 1
ATOM 772 O O . GLN A 1 98 ? 0.418 7.054 20.003 1.00 65.56 98 GLN A O 1
ATOM 777 N N . ASN A 1 99 ? -0.714 8.974 20.176 1.00 64.62 99 ASN A N 1
ATOM 778 C CA . ASN A 1 99 ? -2.012 8.427 19.744 1.00 64.62 99 ASN A CA 1
ATOM 779 C C . ASN A 1 99 ? -2.036 7.981 18.262 1.00 64.62 99 ASN A C 1
ATOM 781 O O . ASN A 1 99 ? -3.101 7.822 17.676 1.00 64.62 99 ASN A O 1
ATOM 785 N N . SER A 1 100 ? -0.878 7.824 17.617 1.00 68.25 100 SER A N 1
ATOM 786 C CA . SER A 1 100 ? -0.754 7.418 16.221 1.00 68.25 100 SER A CA 1
ATOM 787 C C . SER A 1 100 ? 0.420 6.450 16.045 1.00 68.25 100 SER A C 1
ATOM 789 O O . SER A 1 100 ? 1.525 6.763 16.502 1.00 68.25 100 SER A O 1
ATOM 791 N N . PRO A 1 101 ? 0.236 5.311 15.357 1.00 73.44 101 PRO A N 1
ATOM 792 C CA . PRO A 1 101 ? 1.306 4.358 15.110 1.00 73.44 101 PRO A CA 1
ATOM 793 C C . PRO A 1 101 ? 2.400 4.981 14.243 1.00 73.44 101 PRO A C 1
ATOM 795 O O . PRO A 1 101 ? 2.136 5.665 13.250 1.00 73.44 101 PRO A O 1
ATOM 798 N N . LEU A 1 102 ? 3.653 4.709 14.606 1.00 82.75 102 LEU A N 1
ATOM 799 C CA . LEU A 1 102 ? 4.797 5.107 13.804 1.00 82.75 102 LEU A CA 1
ATOM 800 C C . LEU A 1 102 ? 5.009 4.067 12.703 1.00 82.75 102 LEU A C 1
ATOM 802 O O . L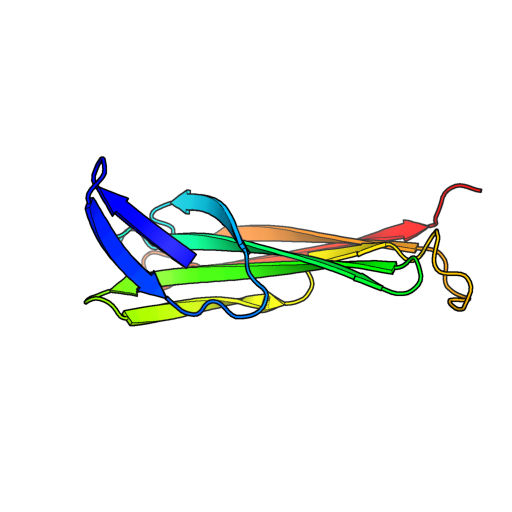EU A 1 102 ? 5.263 2.893 12.981 1.00 82.75 102 LEU A O 1
ATOM 806 N N . PHE A 1 103 ? 4.952 4.511 11.451 1.00 85.69 103 PHE A N 1
ATOM 807 C CA . PHE A 1 103 ? 5.277 3.678 10.298 1.00 85.69 103 PHE A CA 1
ATOM 808 C C . PHE A 1 103 ? 6.643 4.049 9.735 1.00 85.69 103 PHE A C 1
ATOM 810 O O . PHE A 1 103 ? 6.907 5.225 9.475 1.00 85.69 103 PHE A O 1
ATOM 817 N N . SER A 1 104 ? 7.479 3.046 9.479 1.00 86.44 104 SER A N 1
ATOM 818 C CA . SER A 1 104 ? 8.704 3.194 8.696 1.00 86.44 104 SER A CA 1
ATOM 819 C C . SER A 1 104 ? 8.645 2.299 7.464 1.00 86.44 104 SER A C 1
ATOM 821 O O . SER A 1 104 ? 8.135 1.182 7.518 1.00 86.44 104 SER A O 1
ATOM 823 N N . ALA A 1 105 ? 9.137 2.806 6.337 1.00 85.25 105 ALA A N 1
ATOM 824 C CA . ALA A 1 105 ? 9.215 2.059 5.091 1.00 85.25 105 ALA A CA 1
ATOM 825 C C . ALA A 1 105 ? 10.680 1.764 4.775 1.00 85.25 105 ALA A C 1
ATOM 827 O O . ALA A 1 105 ? 11.529 2.654 4.841 1.00 85.25 105 ALA A O 1
ATOM 828 N N . GLN A 1 106 ? 10.967 0.515 4.434 1.00 90.38 106 GLN A N 1
ATOM 829 C CA . GLN A 1 106 ? 12.251 0.093 3.902 1.00 90.38 106 GLN A CA 1
ATOM 830 C C . GLN A 1 106 ? 12.036 -0.382 2.471 1.00 90.38 106 GLN A C 1
ATOM 832 O O . GLN A 1 106 ? 11.335 -1.366 2.246 1.00 90.38 106 GLN A O 1
ATOM 837 N N . ASN A 1 107 ? 12.642 0.312 1.513 1.00 90.56 107 ASN A N 1
ATOM 838 C CA . ASN A 1 107 ? 12.532 -0.060 0.111 1.00 90.56 107 ASN A CA 1
ATOM 839 C C . ASN A 1 107 ? 13.610 -1.083 -0.239 1.00 90.56 107 ASN A C 1
ATOM 841 O O . ASN A 1 107 ? 14.789 -0.889 0.061 1.00 90.56 107 ASN A O 1
ATOM 845 N N . LEU A 1 108 ? 13.189 -2.161 -0.882 1.00 93.56 108 LEU A N 1
ATOM 846 C CA . LEU A 1 108 ? 14.044 -3.141 -1.521 1.00 93.56 108 LEU A CA 1
ATOM 847 C C . LEU A 1 108 ? 13.972 -2.909 -3.027 1.00 93.56 108 LEU A C 1
ATOM 849 O O . LEU A 1 108 ? 12.883 -2.901 -3.594 1.00 93.56 108 LEU A O 1
ATOM 853 N N . ILE A 1 109 ? 15.129 -2.734 -3.657 1.00 95.06 109 ILE A N 1
ATOM 854 C CA . ILE A 1 109 ? 15.248 -2.603 -5.108 1.00 95.06 109 ILE A CA 1
ATOM 855 C C . ILE A 1 109 ? 16.061 -3.789 -5.608 1.00 95.06 109 ILE A C 1
ATOM 857 O O . ILE A 1 109 ? 17.153 -4.049 -5.103 1.00 95.06 109 ILE A O 1
ATOM 861 N N . LEU A 1 110 ? 15.518 -4.509 -6.583 1.00 94.69 110 LEU A N 1
ATOM 862 C CA . LEU A 1 110 ? 16.150 -5.661 -7.212 1.00 94.69 110 LEU A CA 1
ATOM 863 C C . LEU A 1 110 ? 16.222 -5.449 -8.727 1.00 94.69 110 LEU A C 1
ATOM 865 O O . LEU A 1 110 ? 15.259 -4.946 -9.308 1.00 94.69 110 LEU A O 1
ATOM 869 N N . PRO A 1 111 ? 17.316 -5.851 -9.395 1.00 94.56 111 PRO A N 1
ATOM 870 C CA . PRO A 1 111 ? 17.348 -5.870 -10.851 1.0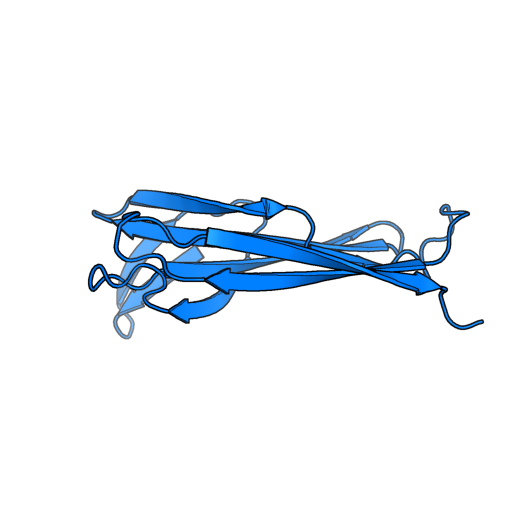0 94.56 111 PRO A CA 1
ATOM 871 C C . PRO A 1 111 ? 16.356 -6.910 -11.388 1.00 94.56 111 PRO A C 1
ATOM 873 O O . PRO A 1 111 ? 16.108 -7.939 -10.751 1.00 94.56 111 PRO A O 1
ATOM 876 N N . CYS A 1 112 ? 15.811 -6.667 -12.579 1.00 91.75 112 CYS A N 1
ATOM 877 C CA . CYS A 1 112 ? 15.040 -7.688 -13.284 1.00 91.75 112 CYS A CA 1
ATOM 878 C C . CYS A 1 112 ? 15.926 -8.891 -13.624 1.00 91.75 112 CYS A C 1
ATOM 880 O O . CYS A 1 112 ? 17.103 -8.730 -13.955 1.00 91.75 112 CYS A O 1
ATOM 882 N N . ARG A 1 113 ? 15.359 -10.100 -13.558 1.00 81.75 113 ARG A N 1
ATOM 883 C CA . ARG A 1 113 ? 16.031 -11.285 -14.103 1.00 81.75 113 ARG A CA 1
ATOM 884 C C . ARG A 1 113 ? 16.052 -11.167 -15.629 1.00 81.75 113 ARG A C 1
ATOM 886 O O . ARG A 1 113 ? 15.035 -10.794 -16.208 1.00 81.75 113 ARG A O 1
ATOM 893 N N . GLN A 1 114 ? 17.221 -11.416 -16.219 1.00 60.97 114 GLN A N 1
ATOM 894 C CA . GLN A 1 114 ? 17.404 -11.537 -17.667 1.00 60.97 114 GLN A CA 1
ATOM 895 C C . GLN A 1 114 ? 16.891 -12.887 -18.157 1.00 60.97 114 GLN A C 1
ATOM 897 O O . GLN A 1 114 ? 17.024 -13.866 -17.385 1.00 60.97 114 GLN A O 1
#

Secondary structure (DSSP, 8-state):
-EEEETTEEEEE---TT--EEEEEE-SSSSS--EEEEEEEEEETTEEEEEEEEEEEETTEEEEEEEEEEEEEE-TT-TT-SS-EEEEEEEEEE--TTSSS-EEEEEEEEEEPP-

Sequence (114 aa):
MAIFEGEKLVAKFDVGSYFYIAAKSDANRDGVNELLLVGNNLQMGIETKWSKLINLTQNKLQVVKDFKTVYENTCEGAAIKKKEISAAFIKYKFIPSQNSPLFSAQNLILPCRQ

Radius of gyration: 16.86 Å; chains: 1; bounding box: 45×21×48 Å

pLDDT: mean 86.78, std 7.37, range [60.97, 95.81]